Protein AF-A0A9P7Y6Z1-F1 (afdb_monomer_lite)

Organism: NCBI:txid45428

Sequence (106 aa):
EFIKSTFWASDCRAWYRKNETGRANAVYPGSSLQYCQITEEQRYEDYNITYQNKRTRNWSFMEFGFPIESQIEGSDLCPYISEDHIDPKWLEEVIKMGALAADHTR

Foldseek 3Di:
DVCCPDCLQPQDDDPQADNVPSDRHPDDQADPLLVCVCVVDDPPVDPPDDDPDPVPPDDCVCPRHDDPQNVDPPRDPCPCPDPVNDDVVCCCCCVVVVVCPPPPPD

pLDDT: mean 73.87, std 9.77, range [40.06, 86.38]

Secondary structure (DSSP, 8-state):
-GGGGSGGGSS---TTB-TTT--B-S---S-HHHHHHHHHT---TT-----S-SSS-S-GGGTTS--GGGGSTT--S-GGGSGGGS-HHHIIIIIIS---------

Structure (mmCIF, N/CA/C/O backbone):
data_AF-A0A9P7Y6Z1-F1
#
_entry.id   AF-A0A9P7Y6Z1-F1
#
loop_
_atom_site.group_PDB
_atom_site.id
_atom_site.type_symbol
_atom_site.label_atom_id
_atom_site.label_alt_id
_atom_site.label_comp_id
_atom_site.label_asym_id
_atom_site.label_entity_id
_atom_site.label_seq_id
_atom_site.pdbx_PDB_ins_code
_atom_site.Cartn_x
_atom_site.Cartn_y
_atom_site.Cartn_z
_atom_site.occupancy
_atom_site.B_iso_or_equiv
_atom_site.auth_seq_id
_atom_site.auth_comp_id
_atom_site.auth_asym_id
_atom_site.auth_atom_id
_atom_site.pdbx_PDB_model_num
ATOM 1 N N . GLU A 1 1 ? -6.890 7.606 9.660 1.00 60.88 1 GLU A N 1
ATOM 2 C CA . GLU A 1 1 ? -7.557 8.912 9.450 1.00 60.88 1 GLU A CA 1
ATOM 3 C C . GLU A 1 1 ? -7.813 9.171 7.959 1.00 60.88 1 GLU A C 1
ATOM 5 O O . GLU A 1 1 ? -8.956 9.433 7.625 1.00 60.88 1 GLU A O 1
ATOM 10 N N . PHE A 1 2 ? -6.844 8.939 7.059 1.00 68.56 2 PHE A N 1
ATOM 11 C CA . PHE A 1 2 ? -6.967 9.132 5.596 1.00 68.56 2 PHE A CA 1
ATOM 12 C C . PHE A 1 2 ? -8.181 8.476 4.904 1.00 68.56 2 PHE A C 1
ATOM 14 O O . PHE A 1 2 ? -8.897 9.132 4.164 1.00 68.56 2 PHE A O 1
ATOM 21 N N . ILE A 1 3 ? -8.492 7.202 5.174 1.00 73.94 3 ILE A N 1
ATOM 22 C CA . ILE A 1 3 ? -9.619 6.512 4.507 1.00 73.94 3 ILE A CA 1
ATOM 23 C C . ILE A 1 3 ? -10.969 7.226 4.716 1.00 73.94 3 ILE A C 1
ATOM 25 O O . ILE A 1 3 ? -11.824 7.190 3.832 1.00 73.94 3 ILE A O 1
ATOM 29 N N . LYS A 1 4 ? -11.153 7.938 5.838 1.00 74.25 4 LYS A N 1
ATOM 30 C CA . LYS A 1 4 ? -12.391 8.682 6.124 1.00 74.25 4 LYS A CA 1
ATOM 31 C C . LYS A 1 4 ? -12.626 9.856 5.164 1.00 74.25 4 LYS A C 1
ATOM 33 O O . LYS A 1 4 ? -13.771 10.255 4.999 1.00 74.25 4 LYS A O 1
ATOM 38 N N . SER A 1 5 ? -11.573 10.405 4.551 1.00 78.19 5 SER A N 1
ATOM 39 C CA . SER A 1 5 ? -11.665 11.524 3.600 1.00 78.19 5 SER A CA 1
ATOM 40 C C . SER A 1 5 ? -11.768 11.078 2.140 1.00 78.19 5 SER A C 1
ATOM 42 O O . SER A 1 5 ? -11.723 11.909 1.240 1.00 78.19 5 SER A O 1
ATOM 44 N N . THR A 1 6 ? -11.879 9.776 1.884 1.00 79.81 6 THR A N 1
ATOM 45 C CA . THR A 1 6 ? -11.955 9.210 0.530 1.00 79.81 6 THR A CA 1
ATOM 46 C C . THR A 1 6 ? -13.352 8.664 0.241 1.00 79.81 6 THR A C 1
ATOM 48 O O . THR A 1 6 ? -14.153 8.461 1.157 1.00 79.81 6 THR A O 1
ATOM 51 N N . PHE A 1 7 ? -13.641 8.348 -1.027 1.00 79.44 7 PHE A N 1
ATOM 52 C CA . PHE A 1 7 ? -14.915 7.729 -1.423 1.00 79.44 7 PHE A CA 1
ATOM 53 C C . PHE A 1 7 ? -15.190 6.401 -0.683 1.00 79.44 7 PHE A C 1
ATOM 55 O O . PHE A 1 7 ? -16.345 6.013 -0.522 1.00 79.44 7 PHE A O 1
ATOM 62 N N . TRP A 1 8 ? -14.151 5.738 -0.163 1.00 76.88 8 TRP A N 1
ATOM 63 C CA . TRP A 1 8 ? -14.257 4.513 0.630 1.00 76.88 8 TRP A CA 1
ATOM 64 C C . TRP A 1 8 ? -15.074 4.678 1.924 1.00 76.88 8 TRP A C 1
ATOM 66 O O . TRP A 1 8 ? -15.537 3.681 2.479 1.00 76.88 8 TRP A O 1
ATOM 76 N N . ALA A 1 9 ? -15.274 5.915 2.393 1.00 77.25 9 ALA A N 1
ATOM 77 C CA . ALA A 1 9 ? -16.130 6.251 3.532 1.00 77.25 9 ALA A CA 1
ATOM 78 C C . ALA A 1 9 ? -17.554 6.687 3.140 1.00 77.25 9 ALA A C 1
ATOM 80 O O . ALA A 1 9 ? -18.363 6.975 4.022 1.00 77.25 9 ALA A O 1
ATOM 81 N N . SER A 1 10 ? -17.863 6.735 1.840 1.00 77.75 10 SER A N 1
ATOM 82 C CA . SER A 1 10 ? -19.198 7.062 1.338 1.00 77.75 10 SER A CA 1
ATOM 83 C C . SER A 1 10 ? -20.238 6.058 1.838 1.00 77.75 10 SER A C 1
ATOM 85 O O . SER A 1 10 ? -19.926 4.896 2.123 1.00 77.75 10 SER A O 1
ATOM 87 N N . ASP A 1 11 ? -21.496 6.490 1.921 1.00 75.69 11 ASP A N 1
ATOM 88 C CA . ASP A 1 11 ? -22.589 5.694 2.480 1.00 75.69 11 ASP 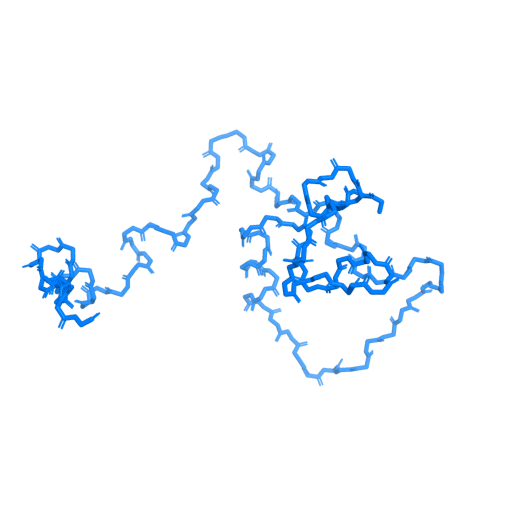A CA 1
ATOM 89 C C . ASP A 1 11 ? -23.149 4.638 1.507 1.00 75.69 11 ASP A C 1
ATOM 91 O O . ASP A 1 11 ? -24.352 4.430 1.370 1.00 75.69 11 ASP A O 1
ATOM 95 N N . CYS A 1 12 ? -22.254 3.948 0.805 1.00 75.81 12 CYS A N 1
ATOM 96 C CA . CYS A 1 12 ? -22.596 2.853 -0.087 1.00 75.81 12 CYS A CA 1
ATOM 97 C C . CYS A 1 12 ? -22.551 1.510 0.658 1.00 75.81 12 CYS A C 1
ATOM 99 O O . CYS A 1 12 ? -21.738 1.303 1.570 1.00 75.81 12 CYS A O 1
ATOM 101 N N . ARG A 1 13 ? -23.413 0.570 0.250 1.00 77.38 13 ARG A N 1
ATOM 102 C CA . ARG A 1 13 ? -23.275 -0.845 0.612 1.00 77.38 13 ARG A CA 1
ATOM 103 C C . ARG A 1 13 ? -22.217 -1.469 -0.282 1.00 77.38 13 ARG A C 1
ATOM 105 O O . ARG A 1 13 ? -22.451 -1.677 -1.468 1.00 77.38 13 ARG A O 1
ATOM 112 N N . ALA A 1 14 ? -21.075 -1.792 0.304 1.00 80.94 14 ALA A N 1
ATOM 113 C CA . ALA A 1 14 ? -19.981 -2.425 -0.407 1.00 80.94 14 ALA A CA 1
ATOM 1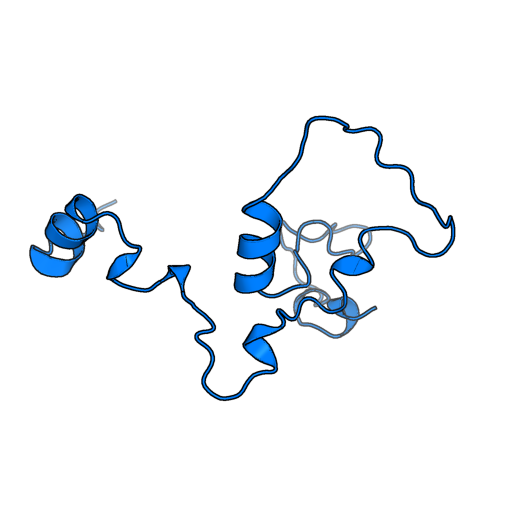14 C C . ALA A 1 14 ? -19.367 -3.550 0.425 1.00 80.94 14 ALA A C 1
ATOM 116 O O . ALA A 1 14 ? -19.349 -3.483 1.652 1.00 80.94 14 ALA A O 1
ATOM 117 N N . TRP A 1 15 ? -18.836 -4.569 -0.253 1.00 84.88 15 TRP A N 1
ATOM 118 C CA . TRP A 1 15 ? -18.268 -5.771 0.370 1.00 84.88 15 TRP A CA 1
ATOM 119 C C . TRP A 1 15 ? -17.128 -5.461 1.356 1.00 84.88 15 TRP A C 1
ATOM 121 O O . TRP A 1 15 ? -16.942 -6.166 2.343 1.00 84.88 15 TRP A O 1
ATOM 131 N N . TYR A 1 16 ? -16.387 -4.378 1.113 1.00 79.44 16 TYR A N 1
ATOM 132 C CA . TYR A 1 16 ? -15.241 -3.955 1.918 1.00 79.44 16 TYR A CA 1
ATOM 133 C C . TYR A 1 16 ? -15.625 -3.152 3.174 1.00 79.44 16 TYR A C 1
ATOM 135 O O . TYR A 1 16 ? -14.754 -2.838 3.998 1.00 79.44 16 TYR A O 1
ATOM 143 N N . ARG A 1 17 ? -16.908 -2.788 3.324 1.00 78.75 17 ARG A N 1
ATOM 144 C CA . ARG A 1 17 ? -17.429 -1.936 4.400 1.00 78.75 17 ARG A CA 1
ATOM 145 C C . ARG A 1 17 ? -18.356 -2.738 5.303 1.00 78.75 17 ARG A C 1
ATOM 147 O O . ARG A 1 17 ? -19.267 -3.424 4.849 1.00 78.75 17 ARG A O 1
ATOM 154 N N . LYS A 1 18 ? -18.169 -2.605 6.617 1.00 80.44 18 LYS A N 1
ATOM 155 C CA . LYS A 1 18 ? -19.123 -3.160 7.579 1.00 80.44 18 LYS A CA 1
ATOM 156 C C . LYS A 1 18 ? -20.365 -2.268 7.633 1.00 80.44 18 LYS A C 1
ATOM 158 O O . LYS A 1 18 ? -20.270 -1.127 8.074 1.00 80.44 18 LYS A O 1
ATOM 163 N N . ASN A 1 19 ? -21.523 -2.803 7.246 1.00 76.56 19 ASN A N 1
ATOM 164 C CA . ASN A 1 19 ? -22.786 -2.051 7.183 1.00 76.56 19 ASN A CA 1
ATOM 165 C C . ASN A 1 19 ? -23.206 -1.432 8.529 1.00 76.56 19 ASN A C 1
ATOM 167 O O . ASN A 1 19 ? -23.784 -0.356 8.551 1.00 76.56 19 ASN A O 1
ATOM 171 N N . GLU A 1 20 ? -22.896 -2.093 9.647 1.00 78.69 20 GLU A N 1
ATOM 172 C CA . GLU A 1 20 ? -23.290 -1.645 10.993 1.00 78.69 20 GLU A CA 1
ATOM 173 C C . GLU A 1 20 ? -22.452 -0.472 11.517 1.00 78.69 20 GLU A C 1
ATOM 175 O O . GLU A 1 20 ? -22.963 0.394 12.216 1.00 78.69 20 GLU A O 1
ATOM 180 N N . THR A 1 21 ? -21.148 -0.462 11.227 1.00 78.38 21 THR A N 1
ATOM 181 C CA . THR A 1 21 ? -20.204 0.521 11.793 1.00 78.38 21 THR A CA 1
ATOM 182 C C . THR A 1 21 ? -19.693 1.517 10.760 1.00 78.38 21 THR A C 1
ATOM 184 O O . THR A 1 21 ? -18.962 2.441 11.106 1.00 78.38 21 THR A O 1
ATOM 187 N N . GLY A 1 22 ? -20.005 1.299 9.482 1.00 74.81 22 GLY A N 1
ATOM 188 C CA . GLY A 1 22 ? -19.522 2.089 8.358 1.00 74.81 22 GLY A CA 1
ATOM 189 C C . GLY A 1 22 ? -18.012 2.003 8.120 1.00 74.81 22 GLY A C 1
ATOM 190 O O . GLY A 1 22 ? -17.490 2.733 7.281 1.00 74.81 22 GLY A O 1
ATOM 191 N N . ARG A 1 23 ? -17.297 1.131 8.841 1.00 77.31 23 ARG A N 1
ATOM 192 C CA . ARG A 1 23 ? -15.837 1.024 8.779 1.00 77.31 23 ARG A CA 1
ATOM 193 C C . ARG A 1 23 ? -15.400 0.208 7.562 1.00 77.31 23 ARG A C 1
ATOM 195 O O . ARG A 1 23 ? -15.846 -0.928 7.391 1.00 77.31 23 ARG A O 1
ATOM 202 N N . ALA A 1 24 ? -14.498 0.772 6.761 1.00 77.69 24 ALA A N 1
ATOM 203 C CA . ALA A 1 24 ? -13.767 0.041 5.731 1.00 77.69 24 ALA A CA 1
ATOM 204 C C . ALA A 1 24 ? -12.725 -0.871 6.399 1.00 77.69 24 ALA A C 1
ATOM 206 O O . ALA A 1 24 ? -11.869 -0.391 7.146 1.00 77.69 24 ALA A O 1
ATOM 207 N N . ASN A 1 25 ? -12.831 -2.180 6.166 1.00 76.25 25 ASN A N 1
ATOM 208 C CA . ASN A 1 25 ? -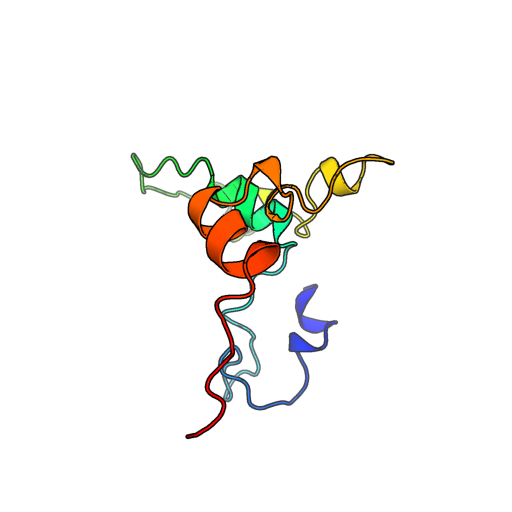11.978 -3.187 6.809 1.00 76.25 25 ASN A CA 1
ATOM 209 C C . ASN A 1 25 ? -11.014 -3.867 5.833 1.00 76.25 25 ASN A C 1
ATOM 211 O O . ASN A 1 25 ? -9.958 -4.317 6.260 1.00 76.25 25 ASN A O 1
ATOM 215 N N . ALA A 1 26 ? -11.387 -3.967 4.556 1.00 76.19 26 ALA A N 1
ATOM 216 C CA . ALA A 1 26 ? -10.688 -4.807 3.583 1.00 76.19 26 ALA A CA 1
ATOM 217 C C . ALA A 1 26 ? -9.893 -4.020 2.528 1.00 76.19 26 ALA A C 1
ATOM 219 O O . ALA A 1 26 ? -9.351 -4.616 1.604 1.00 76.19 26 ALA A O 1
ATOM 220 N N . VAL A 1 27 ? -9.844 -2.690 2.636 1.00 79.94 27 VAL A N 1
ATOM 221 C CA . VAL A 1 27 ? -9.149 -1.839 1.662 1.00 79.94 27 VAL A CA 1
ATOM 222 C C . VAL A 1 27 ? -7.719 -1.598 2.123 1.00 79.94 27 VAL A C 1
ATOM 224 O O . VAL A 1 27 ? -7.499 -1.123 3.241 1.00 79.94 27 VAL A O 1
ATOM 227 N N . TYR A 1 28 ? -6.759 -1.892 1.248 1.00 81.00 28 TYR A N 1
ATOM 228 C CA . TYR A 1 28 ? -5.374 -1.484 1.435 1.00 81.00 28 TYR A CA 1
ATOM 229 C C . TYR A 1 28 ? -5.254 0.034 1.215 1.00 81.00 28 TYR A C 1
ATOM 231 O O . TYR A 1 28 ? -5.696 0.524 0.178 1.00 81.00 28 TYR A O 1
ATOM 239 N N . PRO A 1 29 ? -4.713 0.803 2.177 1.00 75.69 29 PRO A N 1
ATOM 240 C CA . PRO A 1 29 ? -4.706 2.261 2.095 1.00 75.69 29 PRO A CA 1
ATOM 241 C C . PRO A 1 29 ? -3.587 2.843 1.216 1.00 75.69 29 PRO A C 1
ATOM 243 O O . PRO A 1 29 ? -3.555 4.062 1.070 1.00 75.69 29 PRO A O 1
ATOM 246 N N . GLY A 1 30 ? -2.685 2.016 0.673 1.00 81.25 30 GLY A N 1
ATOM 247 C CA . GLY A 1 30 ? -1.553 2.456 -0.143 1.00 81.25 30 GLY A CA 1
ATOM 248 C C . GLY A 1 30 ?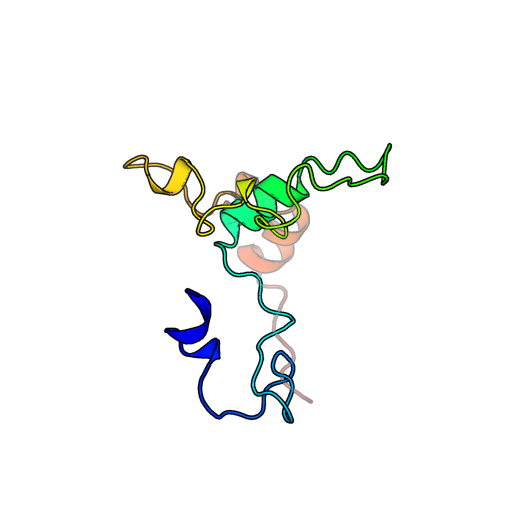 -1.672 2.146 -1.631 1.00 81.25 30 GLY A C 1
ATOM 249 O O . GLY A 1 30 ? -2.671 1.602 -2.102 1.00 81.25 30 GLY A O 1
ATOM 250 N N . SER A 1 31 ? -0.636 2.523 -2.379 1.00 84.50 31 SER A N 1
ATOM 251 C CA . SER A 1 31 ? -0.549 2.264 -3.818 1.00 84.50 31 SER A CA 1
ATOM 252 C C . SER A 1 31 ? -0.293 0.783 -4.128 1.00 84.50 31 SER A C 1
ATOM 254 O O . SER A 1 31 ? 0.290 0.053 -3.325 1.00 84.50 31 SER A O 1
ATOM 256 N N . SER A 1 32 ? -0.688 0.339 -5.323 1.00 84.62 32 SER A N 1
ATOM 257 C CA . SER A 1 32 ? -0.422 -1.030 -5.787 1.00 84.62 32 SER A CA 1
ATOM 258 C C . SER A 1 32 ? 1.074 -1.341 -5.863 1.00 84.62 32 SER A C 1
ATOM 260 O O . SER A 1 32 ? 1.477 -2.435 -5.490 1.00 84.62 32 SER A O 1
ATOM 262 N N . LEU A 1 33 ? 1.900 -0.369 -6.268 1.00 85.38 33 LEU A N 1
ATOM 263 C CA . LEU A 1 33 ? 3.356 -0.528 -6.314 1.00 85.38 33 LEU A CA 1
ATOM 264 C C . LEU A 1 33 ? 3.933 -0.841 -4.927 1.00 85.38 33 LEU A C 1
ATOM 266 O O . LEU A 1 33 ? 4.682 -1.800 -4.765 1.00 85.38 33 LEU A O 1
ATOM 270 N N . GLN A 1 34 ? 3.518 -0.089 -3.907 1.00 85.75 34 GLN A N 1
ATOM 271 C CA . GLN A 1 34 ? 3.958 -0.347 -2.540 1.00 85.75 34 GLN A CA 1
ATOM 272 C C . GLN A 1 34 ? 3.475 -1.716 -2.028 1.00 85.75 34 GLN A C 1
ATOM 274 O O . GLN A 1 34 ? 4.202 -2.415 -1.322 1.00 85.75 34 GLN A O 1
ATOM 279 N N . TYR A 1 35 ? 2.259 -2.125 -2.400 1.00 85.75 35 TYR A N 1
ATOM 280 C CA . TYR A 1 35 ? 1.750 -3.452 -2.059 1.00 85.75 35 TYR A CA 1
ATOM 281 C C . TYR A 1 35 ? 2.618 -4.571 -2.653 1.00 85.75 35 TYR A C 1
ATOM 283 O O . TYR A 1 35 ? 2.930 -5.534 -1.948 1.00 85.75 35 TYR A O 1
ATOM 291 N N . CYS A 1 36 ? 3.032 -4.431 -3.917 1.00 86.38 36 CYS A N 1
ATOM 292 C CA . CYS A 1 36 ? 3.944 -5.363 -4.578 1.00 86.38 36 CYS A CA 1
ATOM 293 C C . CYS A 1 36 ? 5.281 -5.453 -3.833 1.00 86.38 36 CYS A C 1
ATOM 295 O O . CYS A 1 36 ? 5.661 -6.552 -3.446 1.00 86.38 36 CYS A O 1
ATOM 297 N N . GLN A 1 37 ? 5.922 -4.320 -3.528 1.00 83.81 37 GLN A N 1
ATOM 298 C CA . GLN A 1 37 ? 7.213 -4.279 -2.821 1.00 83.81 37 GLN A CA 1
ATOM 299 C C . GLN A 1 37 ? 7.165 -4.963 -1.446 1.00 83.81 37 GLN A C 1
ATOM 301 O O . GLN A 1 37 ? 8.062 -5.711 -1.073 1.00 83.81 37 GLN A O 1
ATOM 306 N N . ILE A 1 38 ? 6.095 -4.741 -0.678 1.00 81.88 38 ILE A N 1
ATOM 307 C CA . ILE A 1 38 ? 5.939 -5.351 0.654 1.00 81.88 38 ILE A CA 1
ATOM 308 C C . ILE A 1 38 ? 5.655 -6.854 0.558 1.00 81.88 38 ILE A C 1
ATOM 310 O O . ILE A 1 38 ? 5.983 -7.618 1.466 1.00 81.88 38 ILE A O 1
ATOM 314 N N . THR A 1 39 ? 5.007 -7.275 -0.525 1.00 83.19 39 THR A N 1
ATOM 315 C CA . THR A 1 39 ? 4.657 -8.677 -0.766 1.00 83.19 39 THR A CA 1
ATOM 316 C C . THR A 1 39 ? 5.804 -9.465 -1.397 1.00 83.19 39 THR A C 1
ATOM 318 O O . THR A 1 39 ? 5.820 -10.687 -1.294 1.00 83.19 39 THR A O 1
ATOM 321 N N . GLU A 1 40 ? 6.773 -8.784 -2.003 1.00 83.81 40 GLU A N 1
ATOM 322 C CA . GLU A 1 40 ? 7.913 -9.394 -2.683 1.00 83.81 40 GLU A CA 1
ATOM 323 C C . GLU A 1 40 ? 8.852 -10.126 -1.714 1.00 83.81 40 GLU A C 1
ATOM 325 O O . GLU A 1 40 ? 9.189 -11.286 -1.946 1.00 83.81 40 GLU A O 1
ATOM 330 N N . GLU A 1 41 ? 9.214 -9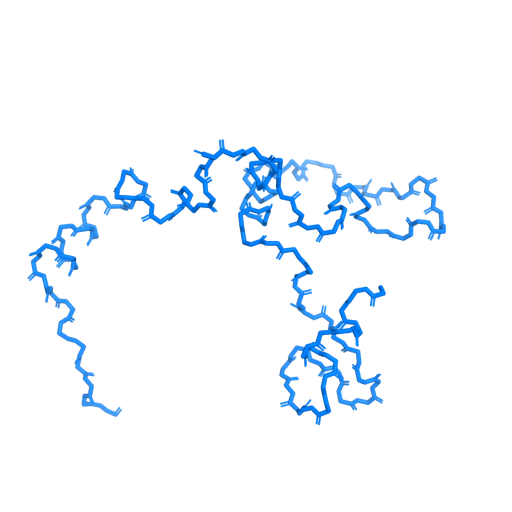.504 -0.587 1.00 76.69 41 GLU A N 1
ATOM 331 C CA . GLU A 1 41 ? 10.097 -10.113 0.417 1.00 76.69 41 GLU A CA 1
ATOM 332 C C . GLU A 1 41 ? 9.365 -10.373 1.741 1.00 76.69 41 GLU A C 1
ATOM 334 O O . GLU A 1 41 ? 9.589 -9.734 2.772 1.00 76.69 41 GLU A O 1
ATOM 339 N N . GLN A 1 42 ? 8.463 -11.352 1.728 1.00 67.88 42 GLN A N 1
ATOM 340 C CA . GLN A 1 42 ? 7.750 -11.765 2.934 1.00 67.88 42 GLN A CA 1
ATOM 341 C C . GLN A 1 42 ? 8.571 -12.783 3.739 1.00 67.88 42 GLN A C 1
ATOM 343 O O . GLN A 1 42 ? 8.488 -13.991 3.519 1.00 67.88 42 GLN A O 1
ATOM 348 N N . ARG A 1 43 ? 9.355 -12.304 4.712 1.00 66.00 43 ARG A N 1
ATOM 349 C CA . ARG A 1 43 ? 10.054 -13.176 5.674 1.00 66.00 43 ARG A CA 1
ATOM 350 C C . ARG A 1 43 ? 9.093 -13.675 6.745 1.00 66.00 43 ARG A C 1
ATOM 352 O O . ARG A 1 43 ? 8.871 -13.033 7.770 1.00 66.00 43 ARG A O 1
ATOM 359 N N . TYR A 1 44 ? 8.484 -14.820 6.467 1.00 67.31 44 TYR A N 1
ATOM 360 C CA . TYR A 1 44 ? 7.471 -15.449 7.312 1.00 67.31 44 TYR A CA 1
ATOM 361 C C . TYR A 1 44 ? 8.036 -16.348 8.419 1.00 67.31 44 TYR A C 1
ATOM 363 O O . TYR A 1 44 ? 7.259 -16.890 9.204 1.00 67.31 44 TYR A O 1
ATOM 371 N N . GLU A 1 45 ? 9.357 -16.528 8.497 1.00 63.69 45 GLU A N 1
ATOM 372 C CA . GLU A 1 45 ? 9.979 -17.461 9.446 1.00 63.69 45 GLU A CA 1
ATOM 373 C C . GLU A 1 45 ? 9.672 -17.182 10.932 1.00 63.69 45 GLU A C 1
ATOM 375 O O . GLU A 1 45 ? 9.656 -18.128 11.714 1.00 63.69 45 GLU A O 1
ATOM 380 N N . ASP A 1 46 ? 9.311 -15.953 11.321 1.00 55.50 46 ASP A N 1
ATOM 381 C CA . ASP A 1 46 ? 9.008 -15.599 12.714 1.00 55.50 46 ASP A CA 1
ATOM 382 C C . ASP A 1 46 ? 7.701 -14.793 12.843 1.00 55.50 46 ASP A C 1
ATOM 384 O O . ASP A 1 46 ? 7.707 -13.590 13.109 1.00 55.50 46 ASP A O 1
ATOM 388 N N . TYR A 1 47 ? 6.540 -15.451 12.731 1.00 63.59 47 TYR A N 1
ATOM 389 C CA . TYR A 1 47 ? 5.202 -14.855 12.952 1.00 63.59 47 TYR A CA 1
ATOM 390 C C . TYR A 1 47 ? 4.947 -14.298 14.376 1.00 63.59 47 TYR A C 1
ATOM 392 O O . TYR A 1 47 ? 3.802 -14.055 14.764 1.00 63.59 47 TYR A O 1
ATOM 400 N N . ASN A 1 48 ? 5.982 -14.049 15.180 1.00 66.94 48 ASN A N 1
ATOM 401 C CA . ASN A 1 48 ? 5.865 -13.380 16.469 1.00 66.94 48 ASN A CA 1
ATOM 402 C C . ASN A 1 48 ? 5.959 -11.854 16.299 1.00 66.94 48 ASN A C 1
ATOM 404 O O . ASN A 1 48 ? 6.884 -11.194 16.777 1.00 66.94 48 ASN A O 1
ATOM 408 N N . ILE A 1 49 ? 4.987 -11.286 15.580 1.00 68.75 49 ILE A N 1
ATOM 409 C CA . ILE A 1 49 ? 4.916 -9.844 15.328 1.00 68.75 49 ILE A CA 1
ATOM 410 C C . ILE A 1 49 ? 4.527 -9.143 16.634 1.00 68.75 49 ILE A C 1
ATOM 412 O O . ILE A 1 49 ? 3.353 -9.053 17.002 1.00 68.75 49 ILE A O 1
ATOM 416 N N . THR A 1 50 ? 5.531 -8.637 17.351 1.00 67.06 50 THR A N 1
ATOM 417 C CA . THR A 1 50 ? 5.334 -7.846 18.568 1.00 67.06 50 THR A CA 1
ATOM 418 C C . THR A 1 50 ? 5.365 -6.357 18.238 1.00 67.06 50 THR A C 1
ATOM 420 O O . THR A 1 50 ? 6.304 -5.831 17.644 1.00 67.06 50 THR A O 1
ATOM 423 N N . TYR A 1 51 ? 4.307 -5.642 18.616 1.00 65.12 51 TYR A N 1
ATOM 424 C CA . TYR A 1 51 ? 4.254 -4.194 18.437 1.00 65.12 51 TYR A CA 1
ATOM 425 C C . TYR A 1 51 ? 5.072 -3.510 19.534 1.00 65.12 51 TYR A C 1
ATOM 427 O O . TYR A 1 51 ? 4.736 -3.618 20.713 1.00 65.12 51 TYR A O 1
ATOM 435 N N . GLN A 1 52 ? 6.106 -2.757 19.151 1.00 66.75 52 GLN A N 1
ATOM 436 C CA . GLN A 1 52 ? 6.958 -2.033 20.106 1.00 66.75 52 GLN A CA 1
ATOM 437 C C . GLN A 1 52 ? 6.219 -0.904 20.846 1.00 66.75 52 GLN A C 1
ATOM 439 O O . GLN A 1 52 ? 6.657 -0.456 21.903 1.00 66.75 52 GLN A O 1
ATOM 444 N N . ASN A 1 53 ? 5.070 -0.449 20.333 1.00 62.72 53 ASN A N 1
ATOM 445 C CA . ASN A 1 53 ? 4.269 0.595 20.962 1.00 62.72 53 ASN A CA 1
ATOM 446 C C . ASN A 1 53 ? 2.773 0.247 20.920 1.00 62.72 53 ASN A C 1
ATOM 448 O O . ASN A 1 53 ? 2.210 -0.029 19.865 1.00 62.72 53 ASN A O 1
ATOM 452 N N . LYS A 1 54 ? 2.098 0.306 22.078 1.00 60.19 54 LYS A N 1
ATOM 453 C CA . LYS A 1 54 ? 0.647 0.060 22.194 1.00 60.19 54 LYS A CA 1
ATOM 454 C C . LYS A 1 54 ? -0.207 1.165 21.554 1.00 60.19 54 LYS A C 1
ATOM 456 O O . LYS A 1 54 ? -1.377 0.921 21.259 1.00 60.19 54 LYS A O 1
ATOM 461 N N . ARG A 1 55 ? 0.347 2.375 21.385 1.00 59.00 55 ARG A N 1
ATOM 462 C CA . ARG A 1 55 ? -0.348 3.544 20.811 1.00 59.00 55 ARG A CA 1
ATOM 463 C C . ARG A 1 55 ? -0.226 3.597 19.293 1.00 59.00 55 ARG A C 1
ATOM 465 O O . ARG A 1 55 ? -1.218 3.862 18.622 1.00 59.00 55 ARG A O 1
ATOM 472 N N . THR A 1 56 ? 0.952 3.286 18.762 1.00 54.34 56 THR A N 1
ATOM 473 C CA . THR A 1 56 ? 1.179 3.095 17.327 1.00 54.34 56 THR A CA 1
ATOM 474 C C . THR A 1 56 ? 0.727 1.689 16.964 1.00 54.34 56 THR A C 1
ATOM 476 O O . THR A 1 56 ? 1.516 0.763 16.792 1.00 54.34 56 THR A O 1
ATOM 479 N N . ARG A 1 57 ? -0.593 1.491 16.943 1.00 54.47 57 ARG A N 1
ATOM 480 C CA . ARG A 1 57 ? -1.137 0.281 16.341 1.00 54.47 57 ARG A CA 1
ATOM 481 C C . ARG A 1 57 ? -0.647 0.247 14.890 1.00 54.47 57 ARG A C 1
ATOM 483 O O . ARG A 1 57 ? -0.769 1.236 14.179 1.00 54.47 57 ARG A O 1
ATOM 490 N N . ASN A 1 58 ? -0.085 -0.907 14.542 1.00 62.59 58 ASN A N 1
ATOM 491 C CA . ASN A 1 58 ? -0.078 -1.547 13.236 1.00 62.59 58 ASN A CA 1
ATOM 492 C C . ASN A 1 58 ? 0.563 -0.803 12.043 1.00 62.59 58 ASN A C 1
ATOM 494 O O . ASN A 1 58 ? 0.073 0.214 11.574 1.00 62.59 58 ASN A O 1
ATOM 498 N N . TRP A 1 59 ? 1.623 -1.412 11.494 1.00 63.50 59 TRP A N 1
ATOM 499 C CA . TRP A 1 59 ? 2.137 -1.143 10.144 1.00 63.50 59 TRP A CA 1
ATOM 500 C C . TRP A 1 59 ? 2.593 0.294 9.857 1.00 63.50 59 TRP A C 1
ATOM 502 O O . TRP A 1 59 ? 2.526 0.746 8.723 1.00 63.50 59 TRP A O 1
ATOM 512 N N . SER A 1 60 ? 3.093 1.028 10.854 1.00 66.31 60 SER A N 1
ATOM 513 C CA . SER A 1 60 ? 3.514 2.428 10.664 1.00 66.31 60 SER A CA 1
ATOM 514 C C . SER A 1 60 ? 4.635 2.612 9.636 1.00 66.31 60 SER A C 1
ATOM 516 O O . SER A 1 60 ? 4.725 3.677 9.042 1.00 66.31 60 SER A O 1
ATOM 518 N N . PHE A 1 61 ? 5.438 1.574 9.386 1.00 69.12 61 PHE A N 1
ATOM 519 C CA . PHE A 1 61 ? 6.447 1.569 8.323 1.00 69.12 61 PHE A CA 1
ATOM 520 C C . PHE A 1 61 ? 5.843 1.601 6.907 1.00 69.12 61 PHE A C 1
ATOM 522 O O . PHE A 1 61 ? 6.545 1.914 5.957 1.00 69.12 61 PHE A O 1
ATOM 529 N N . MET A 1 62 ? 4.548 1.294 6.755 1.00 68.12 62 MET A N 1
ATOM 530 C CA . MET A 1 62 ? 3.817 1.448 5.491 1.00 68.12 62 MET A CA 1
ATOM 531 C C . MET A 1 62 ? 3.421 2.909 5.210 1.00 68.12 62 MET A C 1
ATOM 533 O O . MET A 1 62 ? 2.894 3.199 4.136 1.00 68.12 62 MET A O 1
ATOM 537 N N . GLU A 1 63 ? 3.649 3.821 6.162 1.00 65.81 63 GLU A N 1
ATOM 538 C CA . GLU A 1 63 ? 3.331 5.251 6.079 1.00 65.81 63 GLU A CA 1
ATOM 539 C C . GLU A 1 63 ? 1.950 5.543 5.444 1.00 65.81 63 GLU A C 1
ATOM 541 O O . GLU A 1 63 ? 0.955 4.889 5.763 1.00 65.81 63 GLU A O 1
ATOM 546 N N . PHE A 1 64 ? 1.864 6.553 4.570 1.00 70.12 64 PHE A N 1
ATOM 547 C CA . PHE A 1 64 ? 0.664 6.907 3.799 1.00 70.12 64 PHE A CA 1
ATOM 548 C C . PHE A 1 64 ? 0.473 6.072 2.535 1.00 70.12 64 PHE A C 1
ATOM 550 O O . PHE A 1 64 ? -0.468 6.305 1.781 1.00 70.12 64 PHE A O 1
ATOM 557 N N . GLY A 1 65 ? 1.343 5.099 2.312 1.00 73.38 65 GLY A N 1
ATOM 558 C CA . GLY A 1 65 ? 1.188 4.176 1.216 1.00 73.38 65 GLY A CA 1
ATOM 559 C C . GLY A 1 65 ? 1.949 4.531 -0.069 1.00 73.38 65 GLY A C 1
ATOM 560 O O . GLY A 1 65 ? 1.638 4.015 -1.151 1.00 73.38 65 GLY A O 1
ATOM 561 N N . PHE A 1 66 ? 2.897 5.465 0.042 1.00 77.38 66 PHE A N 1
ATOM 562 C CA . PHE A 1 66 ? 3.691 5.981 -1.067 1.00 77.38 66 PHE A CA 1
ATOM 563 C C . PHE A 1 66 ? 5.045 5.265 -1.136 1.00 77.38 66 PHE A C 1
ATOM 565 O O . PHE A 1 66 ? 5.782 5.285 -0.150 1.00 77.38 66 PHE A O 1
ATOM 572 N N . PRO A 1 67 ? 5.379 4.638 -2.274 1.00 79.75 67 PRO A N 1
ATOM 573 C CA . PRO A 1 67 ? 6.693 4.060 -2.501 1.00 79.75 67 PRO A CA 1
ATOM 574 C C . PRO A 1 67 ? 7.703 5.185 -2.764 1.00 79.75 67 PRO A C 1
ATOM 576 O O . PRO A 1 67 ? 7.326 6.277 -3.204 1.00 79.75 67 PRO A O 1
ATOM 579 N N . ILE A 1 68 ? 8.984 4.936 -2.502 1.00 82.00 68 ILE A N 1
ATOM 580 C CA . ILE A 1 68 ? 10.057 5.935 -2.670 1.00 82.00 68 ILE A CA 1
ATOM 581 C C . ILE A 1 68 ? 10.122 6.410 -4.128 1.00 82.00 68 ILE A C 1
ATOM 583 O O . ILE A 1 68 ? 10.282 7.596 -4.401 1.00 82.00 68 ILE A O 1
ATOM 587 N N . GLU A 1 69 ? 9.892 5.487 -5.055 1.00 82.62 69 GLU A N 1
ATOM 588 C CA . GLU A 1 69 ? 9.803 5.684 -6.498 1.00 82.62 69 GLU A CA 1
ATOM 589 C C . GLU A 1 69 ? 8.779 6.763 -6.869 1.00 82.62 69 GLU A C 1
ATOM 591 O O . GLU A 1 69 ? 9.028 7.567 -7.759 1.00 82.62 69 GLU A O 1
ATOM 596 N N . SER A 1 70 ? 7.671 6.873 -6.125 1.00 80.81 70 SER A N 1
ATOM 597 C CA . SER A 1 70 ? 6.660 7.914 -6.369 1.00 80.81 70 SER A CA 1
ATOM 598 C C . SER A 1 70 ? 7.118 9.334 -6.036 1.00 80.81 70 SER A C 1
ATOM 600 O O . SER A 1 70 ? 6.464 10.295 -6.436 1.00 80.81 70 SER A O 1
ATOM 602 N N . GLN A 1 71 ? 8.233 9.479 -5.317 1.00 82.50 71 GLN A N 1
ATOM 603 C CA . GLN A 1 71 ? 8.829 10.771 -4.975 1.00 82.50 71 GLN A CA 1
ATOM 604 C C . GLN A 1 71 ? 9.997 11.146 -5.897 1.00 82.50 71 GLN A C 1
ATOM 606 O O . GLN A 1 71 ? 10.492 12.271 -5.824 1.00 82.50 71 GLN A O 1
ATOM 611 N N . ILE A 1 72 ? 10.438 10.225 -6.759 1.00 86.38 72 ILE A N 1
ATOM 612 C CA . ILE A 1 72 ? 11.547 10.432 -7.688 1.00 86.38 72 ILE A CA 1
ATOM 613 C C . ILE A 1 72 ? 10.975 10.745 -9.071 1.00 86.38 72 ILE A C 1
ATOM 615 O O . ILE A 1 72 ? 10.282 9.932 -9.684 1.00 86.38 72 ILE A O 1
ATOM 619 N N . GLU A 1 73 ? 11.286 11.933 -9.584 1.00 82.88 73 GLU A N 1
ATOM 620 C CA . GLU A 1 73 ? 10.861 12.342 -10.920 1.00 82.88 73 GLU A CA 1
ATOM 621 C C . GLU A 1 73 ? 11.507 11.447 -11.992 1.00 82.88 73 GLU A C 1
ATOM 623 O O . GLU A 1 73 ? 12.722 11.249 -12.007 1.00 82.88 73 GLU A O 1
ATOM 628 N N . GLY A 1 74 ? 10.682 10.881 -12.878 1.00 84.00 74 GLY A N 1
ATOM 629 C CA . GLY A 1 74 ? 11.119 9.960 -13.933 1.00 84.00 74 GLY A CA 1
ATOM 630 C C . GLY A 1 74 ? 11.206 8.485 -13.526 1.00 84.00 74 GLY A C 1
ATOM 631 O O . GLY A 1 74 ? 11.646 7.672 -14.336 1.00 84.00 74 GLY A O 1
ATOM 632 N N . SER A 1 75 ? 10.794 8.123 -12.307 1.00 83.50 75 SER A N 1
ATOM 633 C CA . SER A 1 75 ? 10.713 6.720 -11.890 1.00 83.50 75 SER A CA 1
ATOM 634 C C . SER A 1 75 ? 9.530 5.991 -12.540 1.00 83.50 75 SER A C 1
ATOM 636 O O . SER A 1 75 ? 8.476 6.585 -12.780 1.00 83.50 75 SER A O 1
ATOM 638 N N . ASP A 1 76 ? 9.698 4.693 -12.804 1.00 80.81 76 ASP A N 1
ATOM 639 C CA . ASP A 1 76 ? 8.609 3.832 -13.259 1.00 80.81 76 ASP A CA 1
ATOM 640 C C . ASP A 1 76 ? 7.707 3.453 -12.076 1.00 80.81 76 ASP A C 1
ATOM 642 O O . ASP A 1 76 ? 8.127 2.808 -11.116 1.00 80.81 76 ASP A O 1
ATOM 646 N N . LEU A 1 77 ? 6.444 3.867 -12.152 1.00 81.81 77 LEU A N 1
ATOM 647 C CA . LEU A 1 77 ? 5.439 3.630 -11.115 1.00 81.81 77 LEU A CA 1
ATOM 648 C C . LEU A 1 77 ? 4.687 2.305 -11.308 1.00 81.81 77 LEU A C 1
ATOM 650 O O . LEU A 1 77 ? 3.939 1.881 -10.421 1.00 81.81 77 LEU A O 1
ATOM 654 N N . CYS A 1 78 ? 4.859 1.663 -12.464 1.00 82.88 78 CYS A N 1
ATOM 655 C CA . CYS A 1 78 ? 4.116 0.478 -12.872 1.00 82.88 78 CYS A CA 1
ATOM 656 C C . CYS A 1 78 ? 5.031 -0.617 -13.464 1.00 82.88 78 CYS A C 1
ATOM 658 O O . CYS A 1 78 ? 4.692 -1.172 -14.513 1.00 82.88 78 CYS A O 1
ATOM 660 N N . PRO A 1 79 ? 6.127 -1.017 -12.783 1.00 81.00 79 PRO A N 1
ATOM 661 C CA . PRO A 1 79 ? 7.058 -2.022 -13.309 1.00 81.00 79 PRO A CA 1
ATOM 662 C C . PRO A 1 79 ? 6.377 -3.371 -13.594 1.00 81.00 79 PRO A C 1
ATOM 664 O O . PRO A 1 79 ? 6.733 -4.072 -14.538 1.00 81.00 79 PRO A O 1
ATOM 667 N N . TYR A 1 80 ? 5.325 -3.699 -12.839 1.00 76.06 80 TYR A N 1
ATOM 668 C CA . TYR A 1 80 ? 4.535 -4.928 -12.961 1.00 76.06 80 TYR A CA 1
ATOM 669 C C . TYR A 1 80 ? 3.615 -4.990 -14.199 1.00 76.06 80 TYR A C 1
ATOM 671 O O . TYR A 1 80 ? 2.963 -6.008 -14.411 1.00 76.06 80 TYR A O 1
ATOM 679 N N . ILE A 1 81 ? 3.523 -3.920 -15.001 1.00 77.50 81 ILE A N 1
ATOM 680 C CA . ILE A 1 81 ? 2.750 -3.879 -16.263 1.00 77.50 81 ILE A CA 1
ATOM 681 C C . ILE A 1 81 ? 3.680 -3.863 -17.494 1.00 77.50 81 ILE A C 1
ATOM 683 O O . ILE A 1 81 ? 3.213 -3.933 -18.628 1.00 77.50 81 ILE A O 1
ATOM 687 N N . SER A 1 82 ? 4.998 -3.795 -17.302 1.00 78.88 82 SER A N 1
ATOM 688 C CA . SER A 1 82 ? 5.949 -3.732 -18.415 1.00 78.88 82 SER A CA 1
ATOM 689 C C . SER A 1 82 ? 6.017 -5.045 -19.207 1.00 78.88 82 SER A C 1
ATOM 691 O O . SER A 1 82 ? 5.926 -6.131 -18.636 1.00 78.88 82 SER A O 1
ATOM 693 N N . GLU A 1 83 ? 6.201 -4.949 -20.530 1.00 74.19 83 GLU A N 1
ATOM 694 C CA . GLU A 1 83 ? 6.267 -6.115 -21.432 1.00 74.19 83 GLU A CA 1
ATOM 695 C C . GLU A 1 83 ? 7.358 -7.114 -21.026 1.00 74.19 83 GLU A C 1
ATOM 697 O O . GLU A 1 83 ? 7.167 -8.320 -21.167 1.00 74.19 83 GLU A O 1
ATOM 702 N N . ASP A 1 84 ? 8.458 -6.618 -20.457 1.00 76.69 84 ASP A N 1
ATOM 703 C CA . ASP A 1 84 ? 9.586 -7.426 -19.986 1.00 76.69 84 ASP A CA 1
ATOM 704 C C . ASP A 1 84 ? 9.239 -8.306 -18.771 1.00 76.69 84 ASP A C 1
ATOM 706 O O . ASP A 1 84 ? 9.916 -9.301 -18.513 1.00 76.69 84 ASP A O 1
ATOM 710 N N . HIS A 1 85 ? 8.188 -7.951 -18.024 1.00 73.75 85 HIS A N 1
ATOM 711 C CA . HIS A 1 85 ? 7.755 -8.648 -16.809 1.00 73.75 85 HIS A CA 1
ATOM 712 C C . HIS A 1 85 ? 6.451 -9.442 -17.006 1.00 73.75 85 HIS A C 1
ATOM 714 O O . HIS A 1 85 ? 5.921 -10.011 -16.049 1.00 73.75 85 HIS A O 1
ATOM 720 N N . ILE A 1 86 ? 5.933 -9.512 -18.238 1.00 79.31 86 ILE A N 1
ATOM 721 C CA . ILE A 1 86 ? 4.785 -10.349 -18.605 1.00 79.31 86 ILE A CA 1
ATOM 722 C C . ILE A 1 86 ? 5.295 -11.725 -19.053 1.00 79.31 86 ILE A C 1
ATOM 724 O O . ILE A 1 86 ? 6.303 -11.828 -19.749 1.00 79.31 86 ILE A O 1
ATOM 728 N N . ASP A 1 87 ? 4.588 -12.798 -18.678 1.00 81.88 87 ASP A N 1
ATOM 729 C CA . ASP A 1 87 ? 4.909 -14.147 -19.157 1.00 81.88 87 ASP A CA 1
ATOM 730 C C . ASP A 1 87 ? 4.975 -14.160 -20.701 1.00 81.88 87 ASP A C 1
ATOM 732 O O . ASP A 1 87 ? 4.000 -13.782 -21.363 1.00 81.88 87 ASP A O 1
ATOM 736 N N . PRO A 1 88 ? 6.106 -14.581 -21.300 1.00 82.25 88 PRO A N 1
ATOM 737 C CA . PRO A 1 88 ? 6.330 -14.424 -22.733 1.00 82.25 88 PRO A CA 1
ATOM 738 C C . PRO A 1 88 ? 5.363 -15.264 -23.569 1.00 82.25 88 PRO A C 1
ATOM 740 O O . PRO A 1 88 ? 4.968 -14.839 -24.656 1.00 82.25 88 PRO A O 1
ATOM 743 N N . LYS A 1 89 ? 4.939 -16.426 -23.055 1.00 81.62 89 LYS A N 1
ATOM 744 C CA . LYS A 1 89 ? 3.958 -17.281 -23.724 1.00 81.62 89 LYS A CA 1
ATOM 745 C C . LYS A 1 89 ? 2.588 -16.609 -23.721 1.00 81.62 89 LYS A C 1
ATOM 747 O O . LYS A 1 89 ? 1.923 -16.570 -24.753 1.00 81.62 89 LYS A O 1
ATOM 752 N N . TRP A 1 90 ? 2.186 -16.033 -22.590 1.00 81.19 90 TRP A N 1
ATOM 753 C CA . TRP A 1 90 ? 0.927 -15.294 -22.493 1.00 81.19 90 TRP A CA 1
ATOM 754 C C . TRP A 1 90 ? 0.923 -14.039 -23.379 1.00 81.19 90 TRP A C 1
ATOM 756 O O . TRP A 1 90 ? -0.055 -13.791 -24.082 1.00 81.19 90 TRP A O 1
ATOM 766 N N . LEU A 1 91 ? 2.022 -13.276 -23.402 1.00 82.06 91 LEU A N 1
ATOM 767 C CA . LEU A 1 91 ? 2.181 -12.085 -24.245 1.00 82.06 91 LEU A CA 1
ATOM 768 C C . LEU A 1 91 ? 2.024 -12.424 -25.736 1.00 82.06 91 LEU A C 1
ATOM 770 O O . LEU A 1 91 ? 1.348 -11.709 -26.479 1.00 82.06 91 LEU A O 1
ATOM 774 N N . GLU A 1 92 ? 2.634 -13.520 -26.182 1.00 81.50 92 GLU A N 1
ATOM 775 C CA . GLU A 1 92 ? 2.533 -13.961 -27.570 1.00 81.50 92 GLU A CA 1
ATOM 776 C C . GLU A 1 92 ? 1.115 -14.437 -27.915 1.00 81.50 92 GLU A C 1
ATOM 778 O O . GLU A 1 92 ? 0.518 -13.935 -28.868 1.00 81.50 92 GLU A O 1
ATOM 783 N N . GLU A 1 93 ? 0.529 -15.322 -27.107 1.00 80.50 93 GLU A N 1
ATOM 784 C CA . GLU A 1 93 ? -0.793 -15.907 -27.372 1.00 80.50 93 GLU A CA 1
ATOM 785 C C . GLU A 1 93 ? -1.937 -14.877 -27.269 1.00 80.50 93 GLU A C 1
ATOM 787 O O . GLU A 1 93 ? -2.840 -14.849 -28.110 1.00 80.50 93 GLU A O 1
ATOM 792 N N . VAL A 1 94 ? -1.916 -14.005 -26.258 1.00 78.19 94 VAL A N 1
ATOM 793 C CA . VAL A 1 94 ? -3.036 -13.097 -25.959 1.00 78.19 94 VAL A CA 1
ATOM 794 C C . VAL A 1 94 ? -2.902 -11.754 -26.661 1.00 78.19 94 VAL A C 1
ATOM 796 O O . VAL A 1 94 ? -3.862 -11.298 -27.282 1.00 78.19 94 VAL A O 1
ATOM 799 N N . ILE A 1 95 ? -1.736 -11.113 -26.570 1.00 75.62 95 ILE A N 1
ATOM 800 C CA . ILE A 1 95 ? -1.554 -9.740 -27.057 1.00 75.62 95 ILE A CA 1
ATOM 801 C C . ILE A 1 95 ? -1.158 -9.738 -28.535 1.00 75.62 95 ILE A C 1
ATOM 803 O O . ILE A 1 95 ? -1.721 -8.969 -29.312 1.00 75.62 95 ILE A O 1
ATOM 807 N N . LYS A 1 96 ? -0.219 -10.603 -28.949 1.00 73.94 96 LYS A N 1
ATOM 808 C CA . LYS A 1 96 ? 0.286 -10.610 -30.336 1.00 73.94 96 LYS A CA 1
ATOM 809 C C . LYS A 1 96 ? -0.585 -11.429 -31.285 1.00 73.94 96 LYS A C 1
ATOM 811 O O . LYS A 1 96 ? -0.813 -11.004 -32.414 1.00 73.94 96 LYS A O 1
ATOM 816 N N . MET A 1 97 ? -1.073 -12.586 -30.841 1.00 73.62 97 MET A N 1
ATOM 817 C CA . MET A 1 97 ? -1.912 -13.474 -31.654 1.00 73.62 97 MET A CA 1
ATOM 818 C C . MET A 1 97 ? -3.416 -13.206 -31.495 1.00 73.62 97 MET A C 1
ATOM 820 O O . MET A 1 97 ? -4.203 -13.720 -32.288 1.00 73.62 97 MET A O 1
ATOM 824 N N . GLY A 1 98 ? -3.828 -12.391 -30.512 1.00 68.38 98 GLY A N 1
ATOM 825 C CA . GLY A 1 98 ? -5.228 -11.994 -30.315 1.00 68.38 98 GLY A CA 1
ATOM 826 C C . GLY A 1 98 ? -6.162 -13.154 -29.950 1.00 68.38 98 GLY A C 1
ATOM 827 O O . GLY A 1 98 ? -7.357 -13.087 -30.235 1.00 68.38 98 GLY A O 1
ATOM 828 N N . ALA A 1 99 ? -5.640 -14.233 -29.353 1.00 62.38 99 ALA A N 1
ATOM 829 C CA . ALA A 1 99 ? -6.373 -15.492 -29.191 1.00 62.38 99 ALA A CA 1
ATOM 830 C C . ALA A 1 99 ? -7.544 -15.422 -28.193 1.00 62.38 99 ALA A C 1
ATOM 832 O O . ALA A 1 99 ? -8.430 -16.275 -28.224 1.00 62.38 99 ALA A O 1
ATOM 833 N N . LEU A 1 100 ? -7.599 -14.395 -27.337 1.00 57.25 100 LEU A N 1
ATOM 834 C CA . LEU A 1 100 ? -8.763 -14.121 -26.494 1.00 57.25 100 LEU A CA 1
ATOM 835 C C . LEU A 1 100 ? -9.798 -13.293 -27.268 1.00 57.25 100 LEU A C 1
ATOM 837 O O . LEU A 1 100 ? -10.090 -12.146 -26.934 1.00 57.25 100 LEU A O 1
ATOM 841 N N . ALA A 1 101 ? -10.412 -13.906 -28.281 1.00 54.75 101 ALA A N 1
ATOM 842 C CA . ALA A 1 101 ? -11.773 -13.536 -28.637 1.00 54.75 101 ALA A CA 1
ATOM 843 C C . ALA A 1 101 ? -12.639 -13.925 -27.435 1.00 54.75 101 ALA A C 1
ATOM 845 O O . ALA A 1 101 ? -12.962 -15.097 -27.249 1.00 54.75 101 ALA A O 1
ATOM 846 N N . ALA A 1 102 ? -12.919 -12.965 -26.556 1.00 52.97 102 ALA A N 1
ATOM 847 C CA . ALA A 1 102 ? -13.835 -13.183 -25.454 1.00 52.97 102 ALA A CA 1
ATOM 848 C C . ALA A 1 102 ? -15.162 -13.670 -26.046 1.00 52.97 102 ALA A C 1
ATOM 850 O O . ALA A 1 102 ? -15.860 -12.927 -26.739 1.00 52.97 102 ALA A O 1
ATOM 851 N N . ASP A 1 103 ? -15.479 -14.941 -25.806 1.00 55.41 103 ASP A N 1
ATOM 852 C CA . ASP A 1 103 ? -16.805 -15.476 -26.048 1.00 55.41 103 ASP A CA 1
ATOM 853 C C . ASP A 1 103 ? -17.752 -14.799 -25.053 1.00 55.41 103 ASP A C 1
ATOM 855 O O . ASP A 1 103 ? -18.002 -15.274 -23.948 1.00 55.41 103 ASP A O 1
ATOM 859 N N . HIS A 1 104 ? -18.230 -13.618 -25.436 1.00 52.03 104 HIS A N 1
ATOM 860 C CA . HIS A 1 104 ? -19.257 -12.874 -24.723 1.00 52.03 104 HIS A CA 1
ATOM 861 C C . HIS A 1 104 ? -20.656 -13.484 -24.932 1.00 52.03 104 HIS A C 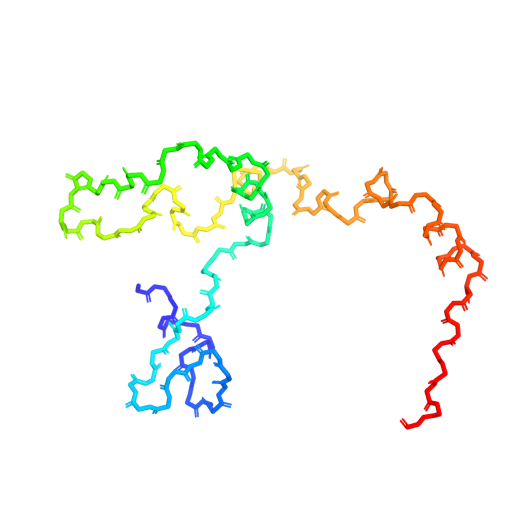1
ATOM 863 O O . HIS A 1 104 ? -21.652 -12.814 -24.666 1.00 52.03 104 HIS A O 1
ATOM 869 N N . THR A 1 105 ? -20.770 -14.737 -25.397 1.00 46.25 105 THR A N 1
ATOM 870 C CA . THR A 1 105 ? -22.044 -15.460 -25.435 1.00 46.25 105 THR A CA 1
ATOM 871 C C . THR A 1 105 ? -22.192 -16.403 -24.245 1.00 46.25 105 THR A C 1
ATOM 873 O O . THR A 1 105 ? -22.132 -17.623 -24.365 1.00 46.25 105 THR A O 1
ATOM 876 N N . ARG A 1 106 ? -22.462 -15.814 -23.075 1.00 40.06 106 ARG A N 1
ATOM 877 C CA . ARG A 1 106 ? -23.364 -16.378 -22.059 1.00 40.06 106 ARG A CA 1
ATOM 878 C C . ARG A 1 106 ? -23.835 -15.319 -21.075 1.00 40.06 106 ARG A C 1
ATOM 880 O O . ARG A 1 106 ? -22.979 -14.565 -20.567 1.00 40.06 106 ARG A O 1
#

Radius of gyration: 19.46 Å; chains: 1; bounding box: 35×30×54 Å